Protein AF-A0A918GXL6-F1 (afdb_monomer_lite)

Secondary structure (DSSP, 8-state):
-HHHHHHHHTT-------EEEEE-TTS-EEEEE--SHHHHHHHHHHTT----SSTTGGGSTTTS-SHHHHHHHHHHHHHHHHHHHHHHHHHTT-HHHHHHT--

Radius of gyration: 18.19 Å; chains: 1; bounding box: 42×22×56 Å

InterPro domains:
  IPR004623 Potassium-transporting ATPase A chain [PF03814] (1-101)
  IPR004623 Potassium-transporting ATPase A chain [PTHR30607] (2-101)

Foldseek 3Di:
DVQLVVVVVVPAAADPDAWDWDADPVGDTDTDGGHRQSVVLLCCLLVVVQDHPDPCRCVDCNNPVDPVSVVVSPCSNQVVLLVVLCVVCVVVVHSVSSVVSRD

pLDDT: mean 92.85, std 5.26, range [67.62, 98.0]

Sequence (103 aa):
MIGALVLVACGAVQNFAGIHEVGQFTGGSQQWNGGAVASQEVIKELGTNGGGYFNANSAHPFENPNGLSNLFEIFLILAIPFALTRTFGRMVGSLRQGYALRP

Organism: NCBI:txid1951

Structure (mmCIF, N/CA/C/O backbone):
data_AF-A0A918GXL6-F1
#
_entry.id   AF-A0A918GXL6-F1
#
loop_
_atom_site.group_PDB
_atom_site.id
_atom_site.type_symbol
_atom_site.label_atom_id
_atom_site.label_alt_id
_atom_site.label_comp_id
_atom_site.label_asym_id
_atom_site.label_entity_id
_atom_site.label_seq_id
_atom_site.pdbx_PDB_ins_code
_atom_site.Cartn_x
_atom_site.Cartn_y
_atom_site.Cartn_z
_atom_site.occupancy
_atom_site.B_iso_or_equiv
_atom_site.auth_seq_id
_atom_site.auth_comp_id
_atom_site.auth_asym_id
_atom_site.auth_atom_id
_atom_site.pdbx_PDB_model_num
ATOM 1 N N . MET A 1 1 ? 2.657 -9.396 4.181 1.00 67.62 1 MET A N 1
ATOM 2 C CA . MET A 1 1 ? 2.718 -10.550 3.253 1.00 67.62 1 MET A CA 1
ATOM 3 C C . MET A 1 1 ? 1.516 -10.579 2.312 1.00 67.62 1 MET A C 1
ATOM 5 O O . MET A 1 1 ? 1.725 -10.298 1.145 1.00 67.62 1 MET A O 1
ATOM 9 N N . ILE A 1 2 ? 0.275 -10.806 2.773 1.00 91.62 2 ILE A N 1
ATOM 10 C CA . ILE A 1 2 ? -0.898 -10.894 1.866 1.00 91.62 2 ILE A CA 1
ATOM 11 C C . ILE A 1 2 ? -1.112 -9.608 1.050 1.00 91.62 2 ILE A C 1
ATOM 13 O O . ILE A 1 2 ? -1.190 -9.678 -0.169 1.00 91.62 2 ILE A O 1
ATOM 17 N N . GLY A 1 3 ? -1.122 -8.433 1.690 1.00 93.81 3 GLY A N 1
ATOM 18 C CA . GLY A 1 3 ? -1.289 -7.164 0.965 1.00 93.81 3 GLY A CA 1
ATOM 19 C C . GLY A 1 3 ? -0.198 -6.898 -0.079 1.00 93.81 3 GLY A C 1
ATOM 20 O O . GLY A 1 3 ? -0.465 -6.269 -1.093 1.00 93.81 3 GLY A O 1
ATOM 21 N N . ALA A 1 4 ? 1.013 -7.433 0.119 1.00 95.69 4 ALA A N 1
ATOM 22 C CA . ALA A 1 4 ? 2.121 -7.192 -0.803 1.00 95.69 4 ALA A CA 1
ATOM 23 C C . ALA A 1 4 ? 1.906 -7.986 -2.091 1.00 95.69 4 ALA A C 1
ATOM 25 O O . ALA A 1 4 ? 2.167 -7.482 -3.173 1.00 95.69 4 ALA A O 1
ATOM 26 N N . LEU A 1 5 ? 1.350 -9.197 -1.979 1.00 96.69 5 LEU A N 1
ATOM 27 C CA . LEU A 1 5 ? 0.938 -9.988 -3.137 1.00 96.69 5 LEU A CA 1
ATOM 28 C C . LEU A 1 5 ? -0.164 -9.284 -3.938 1.00 96.69 5 LEU A C 1
ATOM 30 O O . LEU A 1 5 ? -0.137 -9.340 -5.161 1.00 96.69 5 LEU A O 1
ATOM 34 N N . VAL A 1 6 ? -1.096 -8.597 -3.265 1.00 96.69 6 VAL A N 1
ATOM 35 C CA . VAL A 1 6 ? -2.135 -7.795 -3.933 1.00 96.69 6 VAL A CA 1
ATOM 36 C C . VAL A 1 6 ? -1.503 -6.644 -4.715 1.00 96.69 6 VAL A C 1
ATOM 38 O O . VAL A 1 6 ? -1.784 -6.496 -5.899 1.00 96.69 6 VAL A O 1
ATOM 41 N N . LEU A 1 7 ? -0.600 -5.877 -4.097 1.00 96.69 7 LEU A N 1
ATOM 42 C CA . LEU A 1 7 ? 0.081 -4.772 -4.780 1.00 96.69 7 LEU A CA 1
ATOM 43 C C . LEU A 1 7 ? 0.958 -5.254 -5.943 1.00 96.69 7 LEU A C 1
ATOM 45 O O . LEU A 1 7 ? 0.920 -4.658 -7.016 1.00 96.69 7 LEU A O 1
ATOM 49 N N . VAL A 1 8 ? 1.681 -6.368 -5.785 1.00 97.12 8 VAL A N 1
ATOM 50 C CA . VAL A 1 8 ? 2.448 -6.989 -6.881 1.00 97.12 8 VAL A CA 1
ATOM 51 C C . VAL A 1 8 ? 1.525 -7.431 -8.015 1.00 97.12 8 VAL A C 1
ATOM 53 O O . VAL A 1 8 ? 1.832 -7.186 -9.178 1.00 97.12 8 VAL A O 1
ATOM 56 N N . ALA A 1 9 ? 0.368 -8.023 -7.702 1.00 96.56 9 ALA A N 1
ATOM 57 C CA . ALA A 1 9 ? -0.630 -8.379 -8.710 1.00 96.56 9 ALA A CA 1
ATOM 58 C C . ALA A 1 9 ? -1.205 -7.143 -9.430 1.00 96.56 9 ALA A C 1
ATOM 60 O O . ALA A 1 9 ? -1.574 -7.234 -10.599 1.00 96.56 9 ALA A O 1
ATOM 61 N N . CYS A 1 10 ? -1.238 -5.984 -8.766 1.00 95.81 10 CYS A N 1
ATOM 62 C CA . CYS A 1 10 ? -1.582 -4.696 -9.368 1.00 95.81 10 CYS A CA 1
ATOM 63 C C . CYS A 1 10 ? -0.421 -4.043 -10.145 1.00 95.81 10 CYS A C 1
ATOM 65 O O . CYS A 1 10 ? -0.662 -3.057 -10.838 1.00 95.81 10 CYS A O 1
ATOM 67 N N . GLY A 1 11 ? 0.802 -4.580 -10.076 1.00 95.12 11 GLY A N 1
ATOM 68 C CA . GLY A 1 11 ? 1.970 -4.104 -10.828 1.00 95.12 11 GLY A CA 1
ATOM 69 C C . GLY A 1 11 ? 3.044 -3.391 -10.002 1.00 95.12 11 GLY A C 1
ATOM 70 O O . GLY A 1 11 ? 3.983 -2.852 -10.586 1.00 95.12 11 GLY A O 1
ATOM 71 N N . ALA A 1 12 ? 2.930 -3.365 -8.670 1.00 96.25 12 ALA A N 1
ATOM 72 C CA . ALA A 1 12 ? 3.949 -2.768 -7.812 1.00 96.25 12 ALA A CA 1
ATOM 73 C C . ALA A 1 12 ? 5.234 -3.607 -7.838 1.00 96.25 12 ALA A C 1
ATOM 75 O O . ALA A 1 12 ? 5.204 -4.835 -7.973 1.00 96.25 12 ALA A O 1
ATOM 76 N N . VAL A 1 13 ? 6.382 -2.948 -7.693 1.00 95.25 13 VAL A N 1
ATOM 77 C CA . VAL A 1 13 ? 7.681 -3.621 -7.796 1.00 95.25 13 VAL A CA 1
ATOM 78 C C . VAL A 1 13 ? 7.964 -4.435 -6.530 1.00 95.25 13 VAL A C 1
ATOM 80 O O . VAL A 1 13 ? 7.817 -3.962 -5.407 1.00 95.25 13 VAL A O 1
ATOM 83 N N . GLN A 1 14 ? 8.400 -5.681 -6.696 1.00 95.69 14 GLN A N 1
ATOM 84 C CA . GLN A 1 14 ? 8.909 -6.496 -5.592 1.00 95.69 14 GLN A CA 1
ATOM 85 C C . GLN A 1 14 ? 9.996 -7.437 -6.106 1.00 95.69 14 GLN A C 1
ATOM 87 O O . GLN A 1 14 ? 9.715 -8.519 -6.620 1.00 95.69 14 GLN A O 1
ATOM 92 N N . ASN A 1 15 ? 11.252 -7.023 -5.971 1.00 93.50 15 ASN A N 1
ATOM 93 C CA . ASN A 1 15 ? 12.415 -7.838 -6.308 1.00 93.50 15 ASN A CA 1
ATOM 94 C C . ASN A 1 15 ? 13.651 -7.397 -5.503 1.00 93.50 15 ASN A C 1
ATOM 96 O O . ASN A 1 15 ? 13.616 -6.416 -4.766 1.00 93.50 15 ASN A O 1
ATOM 100 N N . PHE A 1 16 ? 14.748 -8.135 -5.653 1.00 91.81 16 PHE A N 1
ATOM 101 C CA . PHE A 1 16 ? 16.059 -7.785 -5.089 1.00 91.81 16 PHE A CA 1
ATOM 102 C C . PHE A 1 16 ? 17.075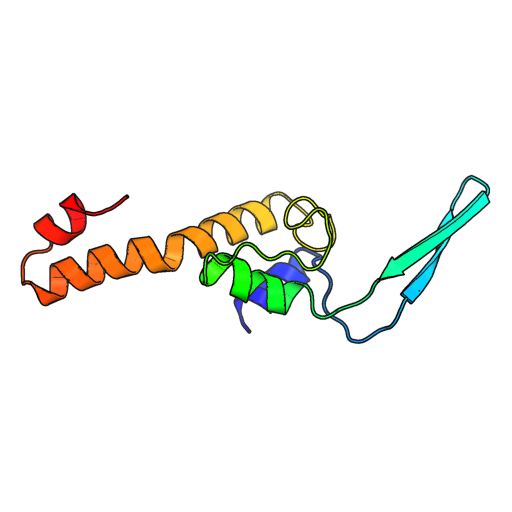 -7.455 -6.187 1.00 91.81 16 PHE A C 1
ATOM 104 O O . PHE A 1 16 ? 18.277 -7.637 -6.007 1.00 91.81 16 PHE A O 1
ATOM 111 N N . ALA A 1 17 ? 16.587 -7.034 -7.354 1.00 88.31 17 ALA A N 1
ATOM 112 C CA . ALA A 1 17 ? 17.451 -6.667 -8.459 1.00 88.31 17 ALA A CA 1
ATOM 113 C C . ALA A 1 17 ? 18.003 -5.249 -8.255 1.00 88.31 17 ALA A C 1
ATOM 115 O O . ALA A 1 17 ? 17.385 -4.411 -7.595 1.00 88.31 17 ALA A O 1
ATOM 116 N N . GLY A 1 18 ? 19.192 -5.005 -8.805 1.00 85.44 18 GLY A N 1
ATOM 117 C CA . GLY A 1 18 ? 19.833 -3.696 -8.770 1.00 85.44 18 GLY A CA 1
ATOM 118 C C . GLY A 1 18 ? 19.192 -2.696 -9.734 1.00 85.44 18 GLY A C 1
ATOM 119 O O . GLY A 1 18 ? 18.041 -2.825 -10.150 1.00 85.44 18 GLY A O 1
ATOM 120 N N . ILE A 1 19 ? 19.964 -1.677 -10.098 1.00 86.56 19 ILE A N 1
ATOM 121 C CA . ILE A 1 19 ? 19.547 -0.689 -11.091 1.00 86.56 19 ILE A CA 1
ATOM 122 C C . ILE A 1 19 ? 19.549 -1.342 -12.478 1.00 86.56 19 ILE A C 1
ATOM 124 O O . ILE A 1 19 ? 20.545 -1.934 -12.892 1.00 86.56 19 ILE A O 1
ATOM 128 N N . HIS A 1 20 ? 18.436 -1.215 -13.193 1.00 85.75 20 HIS A N 1
ATOM 129 C CA . HIS A 1 20 ? 18.276 -1.654 -14.573 1.00 85.75 20 HIS A CA 1
ATOM 130 C C . HIS A 1 20 ? 18.386 -0.459 -15.516 1.00 85.75 20 HIS A C 1
ATOM 132 O O . HIS A 1 20 ? 17.628 0.501 -15.386 1.00 85.75 20 HIS A O 1
ATOM 138 N N . GLU A 1 21 ? 19.291 -0.520 -16.491 1.00 87.12 21 GLU A N 1
ATOM 139 C CA . GLU A 1 21 ? 19.314 0.453 -17.583 1.00 87.12 21 GLU A CA 1
ATOM 140 C C . GLU A 1 21 ? 18.304 0.070 -18.664 1.00 87.12 21 GLU A C 1
ATOM 142 O O . GLU A 1 21 ? 18.299 -1.049 -19.177 1.00 87.12 21 GLU A O 1
ATOM 147 N N . VAL A 1 22 ? 17.440 1.021 -19.006 1.00 85.19 22 VAL A N 1
ATOM 148 C CA . VAL A 1 22 ? 16.374 0.881 -19.992 1.00 85.19 22 VAL A CA 1
ATOM 149 C C . VAL A 1 22 ? 16.587 1.930 -21.077 1.00 85.19 22 VAL A C 1
ATOM 151 O O . VAL A 1 22 ? 16.697 3.126 -20.798 1.00 85.19 22 VAL A O 1
ATOM 154 N N . GLY A 1 23 ? 16.669 1.482 -22.329 1.00 85.56 23 GLY A N 1
ATOM 155 C CA . GLY A 1 23 ? 16.787 2.376 -23.479 1.00 85.56 23 GLY A CA 1
ATOM 156 C C . GLY A 1 23 ? 15.501 3.171 -23.708 1.00 85.56 23 GLY A C 1
ATOM 157 O O . GLY A 1 23 ? 14.398 2.642 -23.568 1.00 85.56 23 GLY A O 1
ATOM 158 N N . GLN A 1 24 ? 15.639 4.440 -24.082 1.00 86.31 24 GLN A N 1
ATOM 159 C CA . GLN A 1 24 ? 14.517 5.303 -24.439 1.00 86.31 24 GLN A CA 1
ATOM 160 C C . GLN A 1 24 ? 14.328 5.357 -25.956 1.00 86.31 24 GLN A C 1
ATOM 162 O O . GLN A 1 24 ? 15.290 5.388 -26.723 1.00 86.31 24 GLN A O 1
ATOM 167 N N . PHE A 1 25 ? 13.069 5.423 -26.391 1.00 84.44 25 PHE A N 1
ATOM 168 C CA . PHE A 1 25 ? 12.710 5.439 -27.812 1.00 84.44 25 PHE A CA 1
ATOM 169 C C . PHE A 1 25 ? 13.304 6.635 -28.580 1.00 84.44 25 PHE A C 1
ATOM 171 O O . PHE A 1 25 ? 13.633 6.516 -29.754 1.00 84.44 25 PHE A O 1
ATOM 178 N N . THR A 1 26 ? 13.486 7.779 -27.917 1.00 87.81 26 THR A N 1
ATOM 179 C CA . THR A 1 26 ? 14.053 9.007 -28.504 1.00 87.81 26 THR A CA 1
ATOM 180 C C . THR A 1 26 ? 15.585 9.039 -28.519 1.00 87.81 26 THR A C 1
ATOM 182 O O . THR A 1 26 ? 16.164 10.049 -28.911 1.00 87.81 26 THR A O 1
ATOM 185 N N . GLY A 1 27 ? 16.245 7.962 -28.085 1.00 80.38 27 GLY A N 1
ATOM 186 C CA . GLY A 1 27 ? 17.671 7.960 -27.771 1.00 80.38 27 GLY A CA 1
ATOM 187 C C . GLY A 1 27 ? 17.912 8.506 -26.362 1.00 80.38 27 GLY A C 1
ATOM 188 O O . GLY A 1 27 ? 17.467 9.598 -26.018 1.00 80.38 27 GLY A O 1
ATOM 189 N N . GLY A 1 28 ? 18.577 7.709 -25.529 1.00 84.31 28 GLY A N 1
ATOM 190 C CA . GLY A 1 28 ? 18.812 7.997 -24.113 1.00 84.31 28 GLY A CA 1
ATOM 191 C C . GLY A 1 28 ? 18.776 6.724 -23.269 1.00 84.31 28 GLY A C 1
ATOM 192 O O . GLY A 1 28 ? 18.204 5.712 -23.680 1.00 84.31 28 GLY A O 1
ATOM 193 N N . SER A 1 29 ? 19.396 6.773 -22.093 1.00 83.56 29 SER A N 1
ATOM 194 C CA . SER A 1 29 ? 19.355 5.711 -21.084 1.00 83.56 29 SER A CA 1
ATOM 195 C C . SER A 1 29 ? 18.599 6.210 -19.857 1.00 83.56 29 SER A C 1
ATOM 197 O O . SER A 1 29 ? 18.932 7.259 -19.307 1.00 83.56 29 SER A O 1
ATOM 199 N N . GLN A 1 30 ? 17.606 5.450 -19.405 1.00 85.94 30 GLN A N 1
ATOM 200 C CA . GLN A 1 30 ? 16.916 5.677 -18.141 1.00 85.94 30 GLN A CA 1
ATOM 201 C C . GLN A 1 30 ? 17.256 4.550 -17.172 1.00 85.94 30 GLN A C 1
ATOM 203 O O . GLN A 1 30 ? 17.280 3.384 -17.550 1.00 85.94 30 GLN A O 1
ATOM 208 N N . GLN A 1 31 ? 17.499 4.893 -15.913 1.00 87.44 31 GLN A N 1
ATOM 209 C CA . GLN A 1 31 ? 17.741 3.916 -14.859 1.00 87.44 31 GLN A CA 1
ATOM 210 C C . GLN A 1 31 ? 16.451 3.651 -14.085 1.00 87.44 31 GLN A C 1
ATOM 212 O O . GLN A 1 31 ? 15.777 4.584 -13.649 1.00 87.44 31 GLN A O 1
ATOM 217 N N . TRP A 1 32 ? 16.094 2.377 -13.942 1.00 86.19 32 TRP A N 1
ATOM 218 C CA . TRP A 1 32 ? 14.983 1.913 -13.117 1.00 86.19 32 TRP A CA 1
ATOM 219 C C . TRP A 1 32 ? 15.530 1.163 -11.917 1.00 86.19 32 TRP A C 1
ATOM 221 O O . TRP A 1 32 ? 16.265 0.185 -12.054 1.00 86.19 32 TRP A O 1
ATOM 231 N N . ASN A 1 33 ? 15.141 1.601 -10.730 1.00 86.69 33 ASN A N 1
ATOM 232 C CA . ASN A 1 33 ? 15.560 0.952 -9.502 1.00 86.69 33 ASN A CA 1
ATOM 233 C C . ASN A 1 33 ? 14.595 -0.193 -9.179 1.00 86.69 33 ASN A C 1
ATOM 235 O O . ASN A 1 33 ? 13.388 0.023 -9.045 1.00 86.69 33 ASN A O 1
ATOM 239 N N . GLY A 1 34 ? 15.140 -1.403 -9.035 1.00 88.06 34 GLY A N 1
ATOM 240 C CA . GLY A 1 34 ? 14.459 -2.504 -8.363 1.00 88.06 34 GLY A CA 1
ATOM 241 C C . GLY A 1 34 ? 14.326 -2.263 -6.855 1.00 88.06 34 GLY A C 1
ATOM 242 O O . GLY A 1 34 ? 14.808 -1.264 -6.307 1.00 88.06 34 GLY A O 1
ATOM 243 N N . GLY A 1 35 ? 13.661 -3.189 -6.167 1.00 92.62 35 GLY A N 1
ATOM 244 C CA . GLY A 1 35 ? 13.495 -3.096 -4.721 1.00 92.62 35 GLY A CA 1
ATOM 245 C C . GLY A 1 35 ? 12.305 -3.857 -4.156 1.00 92.62 35 GLY A C 1
ATOM 246 O O . GLY A 1 35 ? 11.396 -4.287 -4.869 1.00 92.62 35 GLY A O 1
ATOM 247 N N . ALA A 1 36 ? 12.300 -3.986 -2.832 1.00 93.88 36 ALA A N 1
ATOM 248 C CA . ALA A 1 36 ? 11.233 -4.616 -2.060 1.00 93.88 36 ALA A CA 1
ATOM 249 C C . ALA A 1 36 ? 10.057 -3.647 -1.795 1.00 93.88 36 ALA A C 1
ATOM 251 O O . ALA A 1 36 ? 9.586 -3.527 -0.659 1.00 93.88 36 ALA A O 1
ATOM 252 N N . VAL A 1 37 ? 9.606 -2.950 -2.844 1.00 95.31 37 VAL A N 1
ATOM 253 C CA . VAL A 1 37 ? 8.693 -1.798 -2.761 1.00 95.31 37 VAL A CA 1
ATOM 254 C C . VAL A 1 37 ? 7.330 -2.209 -2.214 1.00 95.31 37 VAL A C 1
ATOM 256 O O . VAL A 1 37 ? 6.939 -1.734 -1.154 1.00 95.31 37 VAL A O 1
ATOM 259 N N . ALA A 1 38 ? 6.645 -3.164 -2.849 1.00 96.38 38 ALA A N 1
ATOM 260 C CA . ALA A 1 38 ? 5.290 -3.571 -2.461 1.00 96.38 38 ALA A CA 1
ATOM 261 C C . ALA A 1 38 ? 5.184 -4.023 -0.992 1.00 96.38 38 ALA A C 1
ATOM 263 O O . ALA A 1 38 ? 4.186 -3.780 -0.314 1.00 96.38 38 ALA A O 1
ATOM 264 N N . SER A 1 39 ? 6.211 -4.699 -0.473 1.00 95.44 39 SER A N 1
ATOM 265 C CA . SER A 1 39 ? 6.241 -5.143 0.922 1.00 95.44 39 SER A CA 1
ATOM 266 C C . SER A 1 39 ? 6.395 -3.995 1.918 1.00 95.44 39 SER A C 1
ATOM 268 O O . SER A 1 39 ? 5.723 -4.009 2.952 1.00 95.44 39 SER A O 1
ATOM 270 N N . GLN A 1 40 ? 7.234 -3.007 1.599 1.00 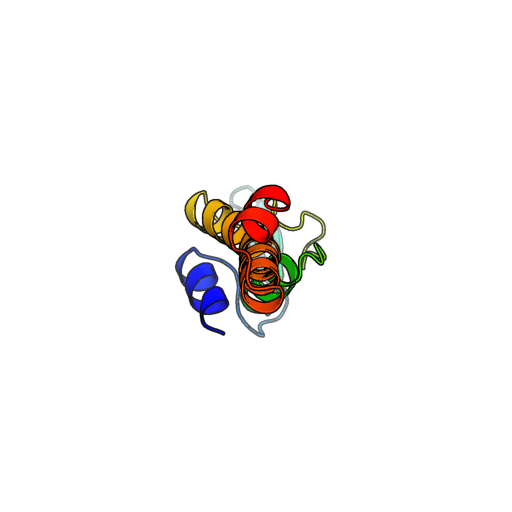95.38 40 GLN A N 1
ATOM 271 C CA . GLN A 1 40 ? 7.377 -1.793 2.396 1.00 95.38 40 GLN A CA 1
ATOM 272 C C . GLN A 1 40 ? 6.097 -0.959 2.334 1.00 95.38 40 GLN A C 1
ATOM 274 O O . GLN A 1 40 ? 5.641 -0.465 3.362 1.00 95.38 40 GLN A O 1
ATOM 279 N N . GLU A 1 41 ? 5.471 -0.901 1.165 1.00 96.38 41 GLU A N 1
ATOM 280 C CA . GLU A 1 41 ? 4.252 -0.143 0.919 1.00 96.38 41 GLU A CA 1
ATOM 281 C C . GLU A 1 41 ? 3.093 -0.570 1.804 1.00 96.38 41 GLU A C 1
ATOM 283 O O . GLU A 1 41 ? 2.460 0.232 2.484 1.00 96.38 41 GLU A O 1
ATOM 288 N N . VAL A 1 42 ? 2.875 -1.875 1.918 1.00 96.81 42 VAL A N 1
ATOM 289 C CA . VAL A 1 42 ? 1.821 -2.389 2.796 1.00 96.81 42 VAL A CA 1
ATOM 290 C C . VAL A 1 42 ? 2.069 -2.007 4.249 1.00 96.81 42 VAL A C 1
ATOM 292 O O . VAL A 1 42 ? 1.121 -1.707 4.967 1.00 96.81 42 VAL A O 1
ATOM 295 N N . ILE A 1 43 ? 3.326 -2.036 4.700 1.00 95.31 43 ILE A N 1
ATOM 296 C CA . ILE A 1 43 ? 3.682 -1.670 6.075 1.00 95.31 43 ILE A CA 1
ATOM 297 C C . ILE A 1 43 ? 3.504 -0.167 6.282 1.00 95.31 43 ILE A C 1
ATOM 299 O O . ILE A 1 43 ? 3.012 0.247 7.335 1.00 95.31 43 ILE A O 1
ATOM 303 N N . LYS A 1 44 ? 3.887 0.656 5.300 1.00 95.19 44 LYS A N 1
ATOM 304 C CA . LYS A 1 44 ? 3.779 2.107 5.427 1.00 95.19 44 LYS A CA 1
ATOM 305 C C . LYS A 1 44 ? 2.318 2.547 5.468 1.00 95.19 44 LYS A C 1
ATOM 307 O O . LYS A 1 44 ? 1.997 3.365 6.321 1.00 95.19 44 LYS A O 1
ATOM 312 N N . GLU A 1 45 ? 1.451 1.973 4.635 1.00 96.94 45 GLU A N 1
ATOM 313 C CA . GLU A 1 45 ? 0.040 2.362 4.584 1.00 96.94 45 GLU A CA 1
ATOM 314 C C . GLU A 1 45 ? -0.736 1.794 5.770 1.00 96.94 45 GLU A C 1
ATOM 316 O O . GLU A 1 45 ? -1.396 2.536 6.492 1.00 96.94 45 GLU A O 1
ATOM 321 N N . LEU A 1 46 ? -0.573 0.501 6.074 1.00 96.00 46 LEU A N 1
ATOM 322 C CA . LEU A 1 46 ? -1.247 -0.118 7.219 1.00 96.00 46 LEU A CA 1
ATOM 323 C C . LEU A 1 46 ? -0.809 0.500 8.554 1.00 96.00 46 LEU A C 1
ATOM 325 O O . LEU A 1 46 ? -1.614 0.641 9.471 1.00 96.00 46 LEU A O 1
ATOM 329 N N . GLY A 1 47 ? 0.474 0.844 8.669 1.00 95.31 47 GLY A N 1
ATOM 330 C CA . GLY A 1 47 ? 1.039 1.510 9.839 1.00 95.31 47 GLY A CA 1
ATOM 331 C C . GLY A 1 47 ? 0.875 3.029 9.827 1.00 95.31 47 GLY A C 1
ATOM 332 O O . GLY A 1 47 ? 1.298 3.677 10.780 1.00 95.31 47 GLY A O 1
ATOM 333 N N . THR A 1 48 ? 0.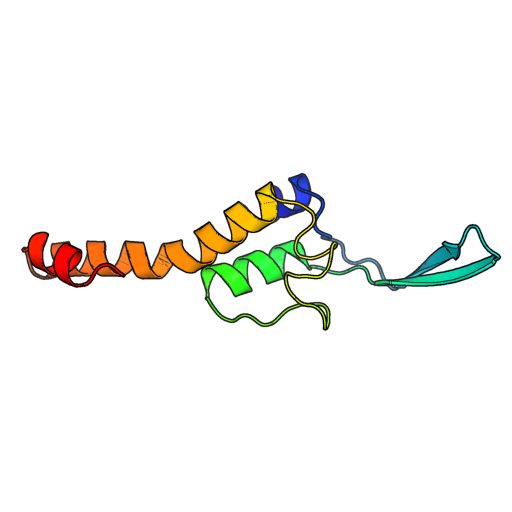289 3.609 8.775 1.00 94.38 48 THR A N 1
ATOM 334 C CA . THR A 1 48 ? 0.140 5.064 8.586 1.00 94.38 48 THR A CA 1
ATOM 335 C C . THR A 1 48 ? 1.459 5.849 8.702 1.00 94.38 48 THR A C 1
ATOM 3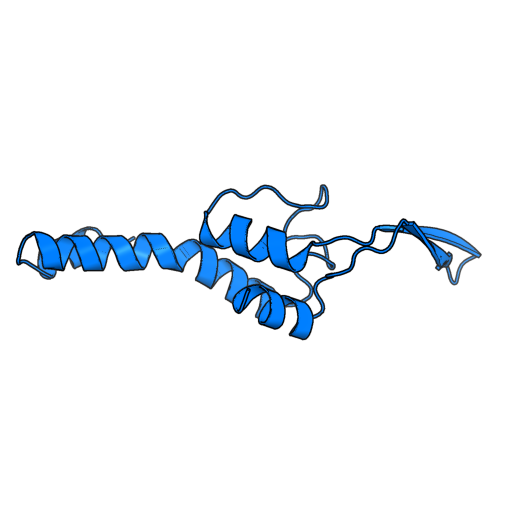37 O O . THR A 1 48 ? 1.488 6.988 9.155 1.00 94.38 48 THR A O 1
ATOM 340 N N . ASN A 1 49 ? 2.576 5.231 8.305 1.00 94.19 49 ASN A N 1
ATOM 341 C CA . ASN A 1 49 ? 3.918 5.814 8.380 1.00 94.19 49 ASN A CA 1
ATOM 342 C C . ASN A 1 49 ? 4.186 6.819 7.247 1.00 94.19 49 ASN A C 1
ATOM 344 O O . ASN A 1 49 ? 4.902 7.795 7.450 1.00 94.19 49 ASN A O 1
ATOM 348 N N . GLY A 1 50 ? 3.675 6.549 6.038 1.00 84.94 50 GLY A N 1
ATOM 349 C CA . GLY A 1 50 ? 3.820 7.426 4.868 1.00 84.94 50 GLY A CA 1
ATOM 350 C C . GLY A 1 50 ? 5.230 7.539 4.265 1.00 84.94 50 GLY A C 1
ATOM 351 O O . GLY A 1 50 ? 5.444 8.384 3.403 1.00 84.94 50 GLY A O 1
ATOM 352 N N . GLY A 1 51 ? 6.206 6.730 4.691 1.00 90.12 51 GLY A N 1
ATOM 353 C CA . GLY A 1 51 ? 7.575 6.752 4.156 1.00 90.12 51 GLY A CA 1
ATOM 354 C C . GLY A 1 51 ? 7.724 5.954 2.857 1.00 90.12 51 GLY A C 1
ATOM 355 O O . GLY A 1 51 ? 7.926 4.738 2.911 1.00 90.12 51 GLY A O 1
ATOM 356 N N . GLY A 1 52 ? 7.619 6.632 1.712 1.00 87.31 52 GLY A N 1
ATOM 357 C CA . GLY A 1 52 ? 7.734 6.016 0.387 1.00 87.31 52 GLY A CA 1
ATOM 358 C C . GLY A 1 52 ? 9.136 5.522 0.037 1.00 87.31 52 GLY A C 1
ATOM 359 O O . GLY A 1 52 ? 10.135 6.054 0.525 1.00 87.31 52 GLY A O 1
ATOM 360 N N . TYR A 1 53 ? 9.209 4.487 -0.802 1.00 90.94 53 TYR A N 1
ATOM 361 C CA . TYR A 1 53 ? 10.481 3.929 -1.280 1.00 90.94 53 TYR A CA 1
ATOM 362 C C . TYR A 1 53 ? 11.161 4.872 -2.279 1.00 90.94 53 TYR A C 1
ATOM 364 O O . TYR A 1 53 ? 12.378 5.065 -2.244 1.00 90.94 53 TYR A O 1
ATOM 372 N N . PHE A 1 54 ? 10.371 5.483 -3.160 1.00 91.88 54 PHE A N 1
ATOM 373 C CA . PHE A 1 54 ? 10.807 6.528 -4.070 1.00 91.88 54 PHE A CA 1
ATOM 374 C C . PHE A 1 54 ? 10.421 7.903 -3.522 1.00 91.88 54 PHE A C 1
ATOM 376 O O . PHE A 1 54 ? 9.502 8.057 -2.721 1.00 91.88 54 PHE A O 1
ATOM 383 N N . ASN A 1 55 ? 11.093 8.948 -4.008 1.00 91.06 55 ASN A N 1
ATOM 384 C CA . ASN A 1 55 ? 10.832 10.324 -3.573 1.00 91.06 55 ASN A CA 1
ATOM 385 C C . ASN A 1 55 ? 9.381 10.776 -3.843 1.00 91.06 55 ASN A C 1
ATOM 387 O O . ASN A 1 55 ? 8.816 11.559 -3.088 1.00 91.06 55 ASN A O 1
ATOM 391 N N . ALA A 1 56 ? 8.766 10.268 -4.917 1.00 93.12 56 ALA A N 1
ATOM 392 C CA . ALA A 1 56 ? 7.371 10.559 -5.248 1.00 93.12 56 ALA A CA 1
ATOM 393 C C . ALA A 1 56 ? 6.359 9.725 -4.440 1.00 93.12 56 ALA A C 1
ATOM 395 O O . ALA A 1 56 ? 5.160 9.987 -4.538 1.00 93.12 56 ALA A O 1
ATOM 396 N N . ASN A 1 57 ? 6.818 8.780 -3.609 1.00 93.44 57 ASN A N 1
ATOM 397 C CA . ASN A 1 57 ? 5.983 8.037 -2.669 1.00 93.44 57 ASN A CA 1
ATOM 398 C C . ASN A 1 57 ? 4.826 7.311 -3.390 1.00 93.44 57 ASN A C 1
ATOM 400 O O . ASN A 1 57 ? 4.994 6.884 -4.530 1.00 93.44 57 ASN A O 1
ATOM 404 N N . SER A 1 58 ? 3.629 7.238 -2.804 1.00 93.75 58 SER A N 1
ATOM 405 C CA . SER A 1 58 ? 2.440 6.616 -3.415 1.00 93.75 58 SER A CA 1
ATOM 406 C C . SER A 1 58 ? 1.925 7.321 -4.689 1.00 93.75 58 SER A C 1
ATOM 408 O O . SER A 1 58 ? 0.911 6.913 -5.245 1.00 93.75 58 SER A O 1
ATOM 410 N N . ALA A 1 59 ? 2.591 8.378 -5.181 1.00 94.56 59 ALA A N 1
ATOM 411 C CA . ALA A 1 59 ? 2.377 8.907 -6.534 1.00 94.56 59 ALA A CA 1
ATOM 412 C C . ALA A 1 59 ? 3.306 8.259 -7.583 1.00 94.56 59 ALA A C 1
ATOM 414 O O . ALA A 1 59 ? 3.146 8.487 -8.783 1.00 94.56 59 ALA A O 1
ATOM 415 N N . HIS A 1 60 ? 4.296 7.474 -7.154 1.00 95.31 60 HIS A N 1
ATOM 416 C CA . HIS A 1 60 ? 5.229 6.789 -8.034 1.00 95.31 60 HIS A CA 1
ATOM 417 C C . HIS A 1 60 ? 4.590 5.515 -8.624 1.00 95.31 60 HIS A C 1
ATOM 419 O O . HIS A 1 60 ? 4.100 4.678 -7.866 1.00 95.31 60 HIS A O 1
ATOM 425 N N . PRO A 1 61 ? 4.658 5.277 -9.950 1.00 94.44 61 PRO A N 1
ATOM 426 C CA . PRO A 1 61 ? 3.990 4.130 -10.583 1.00 94.44 61 PRO A CA 1
ATOM 427 C C . PRO A 1 61 ? 4.444 2.743 -10.099 1.00 94.44 61 PRO A C 1
ATOM 429 O O . PRO A 1 61 ? 3.721 1.768 -10.260 1.00 94.44 61 PRO A O 1
ATOM 432 N N . PHE A 1 62 ? 5.648 2.629 -9.532 1.00 94.56 62 PHE A N 1
ATOM 433 C CA . PHE A 1 62 ? 6.149 1.368 -8.956 1.00 94.56 62 PHE A CA 1
ATOM 434 C C . PHE A 1 62 ? 5.692 1.114 -7.516 1.00 94.56 62 PHE A C 1
ATOM 436 O O . PHE A 1 62 ? 5.831 -0.010 -7.031 1.00 94.56 62 PHE A O 1
ATOM 443 N N . GLU A 1 63 ? 5.180 2.150 -6.859 1.00 95.00 63 GLU A N 1
ATOM 444 C CA . GLU A 1 63 ? 4.593 2.121 -5.520 1.00 95.00 63 GLU A CA 1
ATOM 445 C C . GLU A 1 63 ? 3.075 1.915 -5.631 1.00 95.00 63 GLU A C 1
ATOM 447 O O . GLU A 1 63 ? 2.560 0.922 -5.122 1.00 95.00 63 GLU A O 1
ATOM 452 N N . ASN A 1 64 ? 2.407 2.744 -6.446 1.00 96.88 64 ASN A N 1
ATOM 453 C CA . ASN A 1 64 ? 0.961 2.725 -6.676 1.00 96.88 64 ASN A CA 1
ATOM 454 C C . ASN A 1 64 ? 0.631 2.733 -8.187 1.00 96.88 64 ASN A C 1
ATOM 456 O O . ASN A 1 64 ? 0.477 3.794 -8.802 1.00 96.88 64 ASN A O 1
ATOM 460 N N . PRO A 1 65 ? 0.552 1.556 -8.829 1.00 96.50 65 PRO A N 1
ATOM 461 C CA . PRO A 1 65 ? 0.478 1.474 -10.289 1.00 96.50 65 PRO A CA 1
ATOM 462 C C . PRO A 1 65 ? -0.841 1.939 -10.912 1.00 96.50 65 PRO A C 1
ATOM 464 O O . PRO A 1 65 ? -0.861 2.331 -12.079 1.00 96.50 65 PRO A O 1
ATOM 467 N N . ASN A 1 66 ? -1.968 1.807 -10.205 1.00 96.75 66 ASN A N 1
ATOM 468 C CA . ASN A 1 66 ? -3.290 2.035 -10.786 1.00 96.75 66 ASN A CA 1
ATOM 469 C C . ASN A 1 66 ? -4.370 2.384 -9.743 1.00 96.75 66 ASN A C 1
ATOM 471 O O . ASN A 1 66 ? -4.140 2.446 -8.541 1.00 96.75 66 ASN A O 1
ATOM 475 N N . GLY A 1 67 ? -5.603 2.609 -10.208 1.00 97.19 67 GLY A N 1
ATOM 476 C CA . GLY A 1 67 ? -6.714 2.978 -9.325 1.00 97.19 67 GLY A CA 1
ATOM 477 C C . GLY A 1 67 ? -7.094 1.909 -8.289 1.00 97.19 67 GLY A C 1
ATOM 478 O O . GLY A 1 67 ? -7.585 2.261 -7.218 1.00 97.19 67 GLY A O 1
ATOM 479 N N . LEU A 1 68 ? -6.866 0.620 -8.574 1.00 97.06 68 LEU A N 1
ATOM 480 C CA . LEU A 1 68 ? -7.165 -0.465 -7.635 1.00 97.06 68 LEU A CA 1
ATOM 481 C C . LEU A 1 68 ? -6.128 -0.544 -6.514 1.00 97.06 68 LEU A C 1
ATOM 483 O O . LEU A 1 68 ? -6.526 -0.693 -5.359 1.00 97.06 68 LEU A O 1
ATOM 487 N N . SER A 1 69 ? -4.832 -0.408 -6.827 1.00 97.31 69 SER A N 1
ATOM 488 C CA . SER A 1 69 ? -3.792 -0.301 -5.793 1.00 97.31 69 SER A CA 1
ATOM 489 C C . SER A 1 69 ? -4.041 0.914 -4.910 1.00 97.31 69 SER A C 1
ATOM 491 O O . SER A 1 69 ? -4.059 0.772 -3.694 1.00 97.31 69 SER A O 1
ATOM 493 N N . ASN A 1 70 ? -4.400 2.054 -5.503 1.00 97.69 70 ASN A N 1
ATOM 494 C CA . ASN A 1 70 ? -4.687 3.268 -4.748 1.00 97.69 70 ASN A CA 1
ATOM 495 C C . ASN A 1 70 ? -5.864 3.087 -3.775 1.00 97.69 70 ASN A C 1
ATOM 497 O O . ASN A 1 70 ? -5.784 3.451 -2.604 1.00 97.69 70 ASN A O 1
ATOM 501 N N . LEU A 1 71 ? -6.964 2.479 -4.233 1.00 98.00 71 LEU A N 1
ATOM 502 C CA . LEU A 1 71 ? -8.099 2.171 -3.361 1.00 98.00 71 LEU A CA 1
ATOM 503 C C . LEU A 1 71 ? -7.697 1.215 -2.228 1.00 98.00 71 LEU A C 1
ATOM 505 O O . LEU A 1 71 ? -8.152 1.370 -1.093 1.00 98.00 71 LEU A O 1
ATOM 509 N N . PHE A 1 72 ? -6.855 0.229 -2.533 1.00 97.75 72 PHE A N 1
ATOM 510 C CA . PHE A 1 72 ? -6.360 -0.721 -1.546 1.00 97.75 72 PHE A CA 1
ATOM 511 C C . PHE A 1 72 ? -5.441 -0.057 -0.510 1.00 97.75 72 PHE A C 1
ATOM 513 O O . PHE A 1 72 ? -5.594 -0.322 0.679 1.00 97.75 72 PHE A O 1
ATOM 520 N N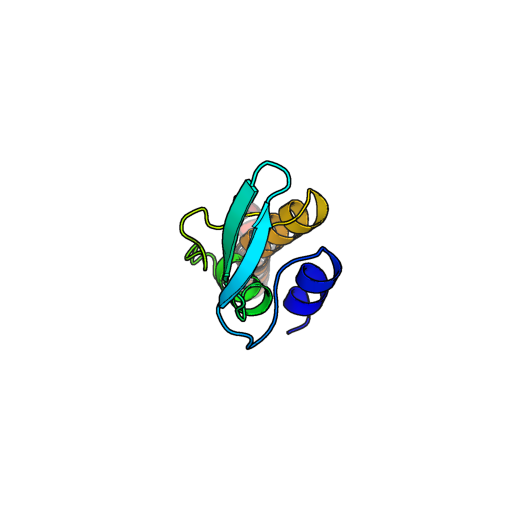 . GLU A 1 73 ? -4.551 0.844 -0.918 1.00 97.31 73 GLU A N 1
ATOM 521 C CA . GLU A 1 73 ? -3.692 1.630 -0.023 1.00 97.31 73 GLU A CA 1
ATOM 522 C C . GLU A 1 73 ? -4.519 2.513 0.922 1.00 97.31 73 GLU A C 1
ATOM 524 O O . GLU A 1 73 ? -4.337 2.453 2.138 1.00 97.31 73 GLU A O 1
ATOM 529 N N . ILE A 1 74 ? -5.523 3.230 0.401 1.00 97.38 74 ILE A N 1
ATOM 530 C CA . ILE A 1 74 ? -6.468 4.010 1.222 1.00 97.38 74 ILE A CA 1
ATOM 531 C C . ILE A 1 74 ? -7.195 3.106 2.227 1.00 97.38 74 ILE A C 1
ATOM 533 O O . ILE A 1 74 ? -7.362 3.464 3.396 1.00 97.38 74 ILE A O 1
ATOM 537 N N . PHE A 1 75 ? -7.620 1.914 1.801 1.00 97.06 75 PHE A N 1
ATOM 538 C CA . PHE A 1 75 ? -8.220 0.940 2.709 1.00 97.06 75 PHE A CA 1
ATOM 539 C C . PHE A 1 75 ? -7.246 0.515 3.820 1.00 97.06 75 PHE A C 1
ATOM 541 O O . PHE A 1 75 ? -7.659 0.425 4.978 1.00 97.06 75 PHE A O 1
ATOM 548 N N . LEU A 1 76 ? -5.966 0.289 3.502 1.00 97.00 76 LEU A N 1
ATOM 549 C CA . LEU A 1 76 ? -4.942 -0.061 4.491 1.00 97.00 76 LEU A CA 1
ATOM 550 C C . LEU A 1 76 ? -4.734 1.057 5.522 1.00 97.00 76 LEU A C 1
ATOM 552 O O . LEU A 1 76 ? -4.722 0.750 6.715 1.00 97.00 76 LEU A O 1
ATOM 556 N N . ILE A 1 77 ? -4.670 2.322 5.089 1.00 97.25 77 ILE A N 1
ATOM 557 C CA . ILE A 1 77 ? -4.572 3.495 5.981 1.00 97.25 77 ILE A CA 1
ATOM 558 C C . ILE A 1 77 ? -5.710 3.502 7.009 1.00 97.25 77 ILE A C 1
ATOM 560 O O . ILE A 1 77 ? -5.507 3.777 8.192 1.00 97.25 77 ILE A O 1
ATOM 564 N N . LEU A 1 78 ? -6.928 3.180 6.570 1.00 96.62 78 LEU A N 1
ATOM 565 C CA . LEU A 1 78 ? -8.120 3.238 7.415 1.00 96.62 78 LEU A CA 1
ATOM 566 C C . LEU A 1 78 ? -8.339 1.975 8.261 1.00 96.62 78 LEU A C 1
ATOM 568 O O . LEU A 1 78 ? -9.086 2.022 9.242 1.00 96.62 78 LEU A O 1
ATOM 572 N N . ALA A 1 79 ? -7.698 0.853 7.927 1.00 96.50 79 ALA A N 1
ATOM 573 C CA . ALA A 1 79 ? -7.997 -0.450 8.515 1.00 96.50 79 ALA A CA 1
ATOM 574 C C . ALA A 1 79 ? -7.814 -0.480 10.044 1.00 96.50 79 ALA A C 1
ATOM 576 O O . ALA A 1 79 ? -8.728 -0.878 10.772 1.00 96.50 79 ALA A O 1
ATOM 577 N N . ILE A 1 80 ? -6.657 -0.035 10.546 1.00 96.12 80 ILE A N 1
ATOM 578 C CA . ILE A 1 80 ? -6.368 0.006 11.988 1.00 96.12 80 ILE A CA 1
ATOM 579 C C . ILE A 1 80 ? -7.244 1.031 12.729 1.00 96.12 80 ILE A C 1
ATOM 581 O O . ILE A 1 80 ? -7.899 0.629 13.698 1.00 96.12 80 ILE A O 1
ATOM 585 N N . PRO A 1 81 ? -7.325 2.317 12.326 1.00 94.81 81 PRO A N 1
ATOM 586 C CA . PRO A 1 81 ? -8.121 3.296 13.070 1.00 94.81 81 PRO A CA 1
ATOM 587 C C . PRO A 1 81 ? -9.616 2.933 13.123 1.00 94.81 81 PRO A C 1
ATOM 589 O O . PRO A 1 81 ? -10.246 3.064 14.179 1.00 94.81 81 PRO A O 1
ATOM 592 N N . PHE A 1 82 ? -10.189 2.367 12.052 1.00 95.50 82 PHE A N 1
ATOM 593 C CA . PHE A 1 82 ? -11.567 1.856 12.089 1.00 95.50 82 PHE A CA 1
ATOM 594 C C . PHE A 1 82 ? -11.722 0.616 12.982 1.00 95.50 82 PHE A C 1
ATOM 596 O O . PHE A 1 82 ? -12.726 0.482 13.689 1.00 95.50 82 PHE A O 1
ATOM 603 N N . ALA A 1 83 ? -10.752 -0.302 12.984 1.00 95.81 83 ALA A N 1
ATOM 604 C CA . ALA A 1 83 ? -10.810 -1.494 13.827 1.00 95.81 83 ALA A CA 1
ATOM 605 C C . ALA A 1 83 ? -10.689 -1.155 15.323 1.00 95.81 83 ALA A C 1
ATOM 607 O O . ALA A 1 83 ? -11.387 -1.748 16.150 1.00 95.81 83 ALA A O 1
ATOM 608 N N . LEU A 1 84 ? -9.845 -0.187 15.691 1.00 96.56 84 LEU A N 1
ATOM 609 C CA . LEU A 1 84 ? -9.606 0.172 17.090 1.00 96.56 84 LEU A CA 1
ATOM 610 C C . LEU A 1 84 ? -10.804 0.866 17.742 1.00 96.56 84 LEU A C 1
ATOM 612 O O . LEU A 1 84 ? -11.134 0.541 18.881 1.00 96.56 84 LEU A O 1
ATOM 616 N N . THR A 1 85 ? -11.524 1.730 17.026 1.00 95.56 85 THR A N 1
ATOM 617 C CA . THR A 1 85 ? -12.757 2.357 17.549 1.00 95.56 85 THR A CA 1
ATOM 618 C C . THR A 1 85 ? -13.843 1.311 17.832 1.00 95.56 85 THR A C 1
ATOM 620 O O . THR A 1 85 ? -14.523 1.351 18.863 1.00 95.56 85 THR A O 1
ATOM 623 N N . ARG A 1 86 ? -13.951 0.282 16.980 1.00 94.88 86 ARG A N 1
ATOM 624 C CA . ARG A 1 86 ? -14.821 -0.882 17.212 1.00 94.88 86 ARG A CA 1
ATOM 625 C C . ARG A 1 86 ? -14.376 -1.703 18.425 1.00 94.88 86 ARG A C 1
ATOM 627 O O . ARG A 1 86 ? -15.233 -2.114 19.212 1.00 94.88 86 ARG A O 1
ATOM 634 N N . THR A 1 87 ? -13.076 -1.962 18.554 1.00 96.38 87 THR A N 1
ATOM 635 C CA . THR A 1 87 ? -12.488 -2.710 19.676 1.00 96.38 87 THR A CA 1
ATOM 636 C C . THR A 1 87 ? -12.721 -1.982 20.996 1.00 96.38 87 THR A C 1
ATOM 638 O O . THR A 1 87 ? -13.230 -2.592 21.933 1.00 96.38 87 THR A O 1
ATOM 641 N N . PHE A 1 88 ? -12.492 -0.669 21.038 1.00 96.69 88 PHE A N 1
ATOM 642 C CA . PHE A 1 88 ? -12.790 0.180 22.190 1.00 96.69 88 PHE A CA 1
ATOM 643 C C . PHE A 1 88 ? -14.253 0.052 22.636 1.00 96.69 88 PHE A C 1
ATOM 645 O O . PHE A 1 88 ? -14.524 -0.261 23.794 1.00 96.69 88 PHE A O 1
ATOM 652 N N . GLY A 1 89 ? -15.207 0.189 21.707 1.00 96.62 89 GLY A N 1
ATOM 653 C CA . GLY A 1 89 ? -16.630 0.054 22.034 1.00 96.62 89 GLY A CA 1
ATOM 654 C C . GLY A 1 89 ? -17.004 -1.323 22.600 1.00 96.62 89 GLY A C 1
ATOM 655 O O . GLY A 1 89 ? -17.928 -1.428 23.402 1.00 96.62 89 GLY A O 1
ATOM 656 N N . ARG A 1 90 ? -16.288 -2.390 22.218 1.00 96.75 90 ARG A N 1
ATOM 657 C CA . ARG A 1 90 ? -16.461 -3.717 22.831 1.00 96.75 90 ARG A CA 1
ATOM 658 C C . ARG A 1 90 ? -15.842 -3.798 24.224 1.00 96.75 90 ARG A C 1
ATOM 660 O O . ARG A 1 90 ? -16.478 -4.351 25.113 1.00 96.75 90 ARG A O 1
ATOM 667 N N . MET A 1 91 ? -14.647 -3.243 24.420 1.00 97.31 91 MET A N 1
ATOM 668 C CA . MET A 1 91 ? -13.937 -3.284 25.704 1.00 97.31 91 MET A CA 1
ATOM 669 C C . MET A 1 91 ? -14.658 -2.506 26.809 1.00 97.31 91 MET A C 1
ATOM 671 O O . MET A 1 91 ? -14.662 -2.948 27.951 1.00 97.31 91 MET A O 1
ATOM 675 N N . VAL A 1 92 ? -15.314 -1.391 26.473 1.00 96.88 92 VAL A N 1
ATOM 676 C CA . VAL A 1 92 ? -16.087 -0.583 27.439 1.00 96.88 92 VAL A CA 1
ATOM 677 C C . VAL A 1 92 ? -17.537 -1.089 27.593 1.00 96.88 92 VAL A C 1
ATOM 679 O O . VAL A 1 92 ? -18.335 -0.526 28.334 1.00 96.88 92 VAL A O 1
ATOM 682 N N . GLY A 1 93 ? -17.918 -2.164 26.893 1.00 96.25 93 GLY A N 1
ATOM 683 C CA . GLY A 1 93 ? -19.267 -2.741 26.968 1.00 96.25 93 GLY A CA 1
ATOM 684 C C . GLY A 1 93 ? -20.358 -1.912 26.274 1.00 96.25 93 GLY A C 1
ATOM 685 O O . GLY A 1 93 ? -21.538 -2.238 26.379 1.00 96.25 93 GLY A O 1
ATOM 686 N N . SER A 1 94 ? -19.991 -0.863 25.530 1.00 95.81 94 SER A N 1
ATOM 687 C CA . SER A 1 94 ? -20.924 0.002 24.804 1.00 95.81 94 SER A CA 1
ATOM 688 C C . SER A 1 94 ? -20.453 0.265 23.377 1.00 95.81 94 SER A C 1
ATOM 690 O O . SER A 1 94 ? -19.623 1.133 23.101 1.00 95.81 94 SER A O 1
ATOM 692 N N . LEU A 1 95 ? -21.065 -0.437 22.419 1.00 93.50 95 LEU A N 1
ATOM 693 C CA . LEU A 1 95 ? -20.750 -0.257 20.997 1.00 93.50 95 LEU A CA 1
ATOM 694 C C . LEU A 1 95 ? -21.042 1.162 20.502 1.00 93.50 95 LEU A C 1
ATOM 696 O O . LEU A 1 95 ? -20.385 1.631 19.577 1.00 93.50 95 LEU A O 1
ATOM 700 N N . ARG A 1 96 ? -22.001 1.845 21.138 1.00 93.81 96 ARG A N 1
ATOM 701 C CA . ARG A 1 96 ? -22.368 3.230 20.823 1.00 93.81 96 ARG A CA 1
ATOM 702 C C . ARG A 1 96 ? -21.201 4.187 21.048 1.00 93.81 96 ARG A C 1
ATOM 704 O O . ARG A 1 96 ? -21.013 5.082 20.237 1.00 93.81 96 ARG A O 1
ATOM 711 N N . GLN A 1 97 ? -20.392 3.965 22.085 1.00 92.88 97 GLN A N 1
ATOM 712 C CA . GLN A 1 97 ? -19.195 4.774 22.329 1.00 92.88 97 GLN A CA 1
ATOM 713 C C . GLN A 1 97 ? -18.131 4.541 21.253 1.00 92.88 97 GLN A C 1
ATOM 715 O O . GLN A 1 97 ? -17.548 5.493 20.752 1.00 92.88 97 GLN A O 1
ATOM 720 N N . GLY A 1 98 ? -17.938 3.290 20.824 1.00 93.12 98 GLY A N 1
ATOM 721 C CA . GLY A 1 98 ? -17.063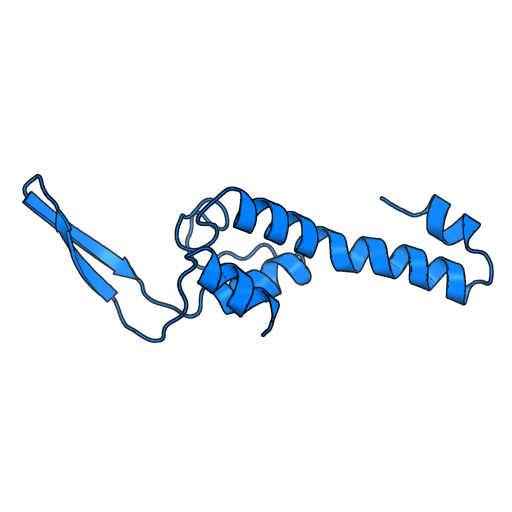 2.993 19.687 1.00 93.12 98 GLY A CA 1
ATOM 722 C C . GLY A 1 98 ? -17.533 3.649 18.384 1.00 93.12 98 GLY A C 1
ATOM 723 O O . GLY A 1 98 ? -16.718 4.134 17.611 1.00 93.12 98 GLY A O 1
ATOM 724 N N . TYR A 1 99 ? -18.848 3.713 18.146 1.00 92.19 99 TYR A N 1
ATOM 725 C CA . TYR A 1 99 ? -19.410 4.407 16.982 1.00 92.19 99 TYR A CA 1
ATOM 726 C C . TYR A 1 99 ? -19.303 5.928 17.070 1.00 92.19 99 TYR A C 1
ATOM 728 O O . TYR A 1 99 ? -19.123 6.555 16.034 1.00 92.19 99 TYR A O 1
ATOM 736 N N . ALA A 1 100 ? -19.384 6.502 18.272 1.00 92.62 100 ALA A N 1
ATOM 737 C CA . ALA A 1 100 ? -19.205 7.936 18.488 1.00 92.62 100 ALA A CA 1
ATOM 738 C C . ALA A 1 100 ? -17.765 8.406 18.217 1.00 92.62 100 ALA A C 1
ATOM 740 O O . ALA A 1 100 ? -17.565 9.562 17.871 1.00 92.62 100 ALA A O 1
ATOM 741 N N . LEU A 1 101 ? -16.778 7.515 18.368 1.00 89.38 101 LEU A N 1
ATOM 742 C CA . LEU A 1 101 ? -15.358 7.788 18.113 1.00 89.38 101 LEU A CA 1
ATOM 743 C C . LEU A 1 101 ? -14.898 7.416 16.699 1.00 89.38 101 LEU A C 1
ATOM 745 O O . LEU A 1 101 ? -13.724 7.589 16.381 1.00 89.38 101 LEU A O 1
ATOM 749 N N . ARG A 1 102 ? -15.775 6.831 15.878 1.00 84.44 102 ARG A N 1
ATOM 750 C CA . ARG A 1 102 ? -15.411 6.432 14.518 1.00 84.44 102 ARG A CA 1
ATOM 751 C C . ARG A 1 102 ? -15.060 7.694 13.700 1.00 84.44 102 ARG A C 1
ATOM 753 O O . ARG A 1 102 ? -15.856 8.631 13.754 1.00 84.44 102 ARG A O 1
ATOM 760 N N . PRO A 1 103 ? -13.917 7.711 12.986 1.00 74.12 103 PRO A N 1
ATOM 761 C CA . PRO A 1 103 ? -13.536 8.819 12.111 1.00 74.12 103 PRO A CA 1
ATOM 762 C C . PRO A 1 103 ? -14.470 8.974 10.905 1.00 74.12 103 PRO A C 1
ATOM 764 O O . PRO A 1 103 ? -15.158 7.986 10.541 1.00 74.12 103 PRO A O 1
#